Protein AF-A0A9D5B9T5-F1 (afdb_monomer)

Nearest PDB structures (foldseek):
  3dc8-assembly1_A  TM=9.816E-01  e=8.637E-08  Sinorhizobium meliloti
  1k1d-assembly2_F  TM=9.622E-01  e=8.637E-08  Geobacillus stearothermophilus
  4bkn-assembly1_A  TM=9.618E-01  e=3.049E-07  Homo sapiens
  9c86-assembly1_A  TM=9.598E-01  e=2.338E-07  Rattus norvegicus
  5mle-assembly1_C  TM=9.480E-01  e=2.188E-07  Homo sapiens

Structure (mmCIF, N/CA/C/O backbone):
data_AF-A0A9D5B9T5-F1
#
_entry.id   AF-A0A9D5B9T5-F1
#
loop_
_atom_site.group_PDB
_atom_site.id
_atom_site.type_symbol
_atom_site.label_atom_id
_atom_site.label_alt_id
_atom_site.label_comp_id
_atom_site.label_asym_id
_atom_site.label_entity_id
_atom_site.label_seq_id
_atom_site.pdbx_PDB_ins_code
_atom_site.Cartn_x
_atom_site.Cartn_y
_atom_site.Cartn_z
_atom_site.occupancy
_atom_site.B_iso_or_equiv
_atom_site.auth_seq_id
_atom_site.auth_comp_id
_atom_site.auth_asym_id
_atom_site.auth_atom_id
_atom_site.pdbx_PDB_model_num
ATOM 1 N N . MET A 1 1 ? 2.834 -17.601 -19.820 1.00 88.38 1 MET A N 1
ATOM 2 C CA . MET A 1 1 ? 2.140 -17.765 -18.522 1.00 88.38 1 MET A CA 1
ATOM 3 C C . MET A 1 1 ? 1.431 -16.457 -18.193 1.00 88.38 1 MET A C 1
ATOM 5 O O . MET A 1 1 ? 1.883 -15.440 -18.714 1.00 88.38 1 MET A O 1
ATOM 9 N N . PRO A 1 2 ? 0.345 -16.451 -17.398 1.00 94.69 2 PRO A N 1
ATOM 10 C CA . PRO A 1 2 ? -0.164 -15.221 -16.785 1.00 94.69 2 PRO A CA 1
ATOM 11 C C . PRO A 1 2 ? 0.925 -14.546 -15.940 1.00 94.69 2 PRO A C 1
ATOM 13 O O . PRO A 1 2 ? 1.834 -15.230 -15.466 1.00 94.69 2 PRO A O 1
ATOM 16 N N . GLY A 1 3 ? 0.846 -13.227 -15.772 1.00 96.12 3 GLY A N 1
ATOM 17 C CA . GLY A 1 3 ? 1.774 -12.508 -14.903 1.00 96.12 3 GLY A CA 1
ATOM 18 C C . GLY A 1 3 ? 1.570 -12.863 -13.428 1.00 96.12 3 GLY A C 1
ATOM 19 O O . GLY A 1 3 ? 0.465 -13.225 -13.015 1.00 96.12 3 GLY A O 1
ATOM 20 N N . GLY A 1 4 ? 2.648 -12.799 -12.646 1.00 97.38 4 GLY A N 1
ATOM 21 C CA . GLY A 1 4 ? 2.622 -13.121 -11.220 1.00 97.38 4 GLY A CA 1
ATOM 22 C C . GLY A 1 4 ? 1.768 -12.139 -10.413 1.00 97.38 4 GLY A C 1
ATOM 23 O O . GLY A 1 4 ? 1.664 -10.962 -10.766 1.00 97.38 4 GLY A O 1
ATOM 24 N N . ILE A 1 5 ? 1.182 -12.625 -9.319 1.00 97.38 5 ILE A N 1
ATOM 25 C CA . ILE A 1 5 ? 0.501 -11.802 -8.315 1.00 97.38 5 ILE A CA 1
ATOM 26 C C . ILE A 1 5 ? 1.270 -11.964 -7.009 1.00 97.38 5 ILE A C 1
ATOM 28 O O . ILE A 1 5 ? 1.327 -13.071 -6.476 1.00 97.38 5 ILE A O 1
ATOM 32 N N . ASP A 1 6 ? 1.854 -10.877 -6.513 1.00 97.25 6 ASP A N 1
A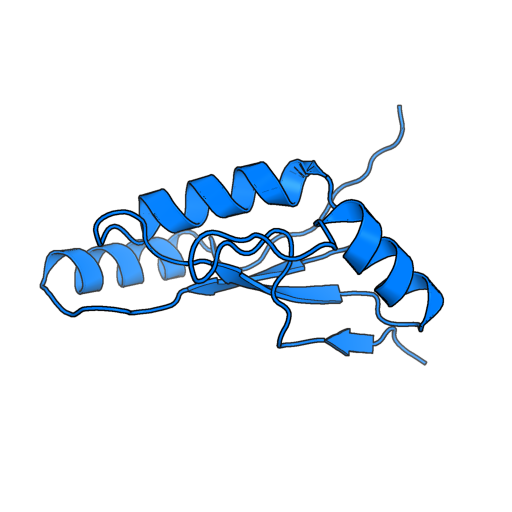TOM 33 C CA . ASP A 1 6 ? 2.515 -10.848 -5.208 1.00 97.25 6 ASP A CA 1
ATOM 34 C C . ASP A 1 6 ? 1.520 -10.369 -4.135 1.00 97.25 6 ASP A C 1
ATOM 36 O O . ASP A 1 6 ? 1.144 -9.197 -4.127 1.00 97.25 6 ASP A O 1
ATOM 40 N N . PRO A 1 7 ? 1.023 -11.246 -3.248 1.00 96.38 7 PRO A N 1
ATOM 41 C CA . PRO A 1 7 ? -0.027 -10.881 -2.307 1.00 96.38 7 PRO A CA 1
ATOM 42 C C . PRO A 1 7 ? 0.487 -10.140 -1.063 1.00 96.38 7 PRO A C 1
ATOM 44 O O . PRO A 1 7 ? -0.329 -9.860 -0.180 1.00 96.38 7 PRO A O 1
ATOM 47 N N . HIS A 1 8 ? 1.799 -9.895 -0.938 1.00 97.50 8 HIS A N 1
ATOM 48 C CA . HIS A 1 8 ? 2.383 -9.334 0.280 1.00 97.50 8 HIS A CA 1
ATOM 49 C C . HIS A 1 8 ? 3.578 -8.430 -0.018 1.00 97.50 8 HIS A C 1
ATOM 51 O O . HIS A 1 8 ? 4.733 -8.852 0.023 1.00 97.50 8 HIS A O 1
ATOM 57 N N . THR A 1 9 ? 3.306 -7.139 -0.178 1.00 96.75 9 THR A N 1
ATOM 58 C CA . THR A 1 9 ? 4.343 -6.106 -0.316 1.00 96.75 9 THR A CA 1
ATOM 59 C C . THR A 1 9 ? 4.222 -5.019 0.750 1.00 96.75 9 THR A C 1
ATOM 61 O O . THR A 1 9 ? 3.198 -4.892 1.422 1.00 96.75 9 THR A O 1
ATOM 64 N N . HIS A 1 10 ? 5.305 -4.255 0.920 1.00 96.62 10 HIS A N 1
ATOM 65 C CA . HIS A 1 10 ? 5.378 -3.077 1.791 1.00 96.62 10 HIS A CA 1
ATOM 66 C C . HIS A 1 10 ? 6.163 -1.970 1.076 1.00 96.62 10 HIS A C 1
ATOM 68 O O . HIS A 1 10 ? 7.374 -1.847 1.259 1.00 96.62 10 HIS A O 1
ATOM 74 N N . LEU A 1 11 ? 5.494 -1.201 0.215 1.00 96.00 11 LEU A N 1
ATOM 75 C CA . LEU A 1 11 ? 6.096 -0.115 -0.571 1.00 96.00 11 LEU A CA 1
ATOM 76 C C . LEU A 1 11 ? 5.858 1.255 0.073 1.00 96.00 11 LEU A C 1
ATOM 78 O O . LEU A 1 11 ? 4.760 1.566 0.529 1.00 96.00 11 LEU A O 1
ATOM 82 N N . GLU A 1 12 ? 6.889 2.106 0.075 1.00 94.56 12 GLU A N 1
ATOM 83 C CA . GLU A 1 12 ? 6.892 3.413 0.755 1.00 94.56 12 GLU A CA 1
ATOM 84 C C . GLU A 1 12 ? 6.349 3.322 2.206 1.00 94.56 12 GLU A C 1
ATOM 86 O O . GLU A 1 12 ? 5.633 4.209 2.687 1.00 94.56 12 GLU A O 1
ATOM 91 N N . PHE A 1 13 ? 6.648 2.210 2.893 1.00 93.25 13 PHE A N 1
ATOM 92 C CA . PHE A 1 13 ? 6.141 1.875 4.223 1.00 93.25 13 PHE A CA 1
ATOM 93 C C . PHE A 1 13 ? 7.028 2.485 5.309 1.00 93.25 13 PHE A C 1
ATOM 95 O O . PHE A 1 13 ? 8.249 2.324 5.303 1.00 93.25 13 PHE A O 1
ATOM 102 N N . GLU A 1 14 ? 6.402 3.194 6.246 1.00 92.00 14 GLU A N 1
ATOM 103 C CA . GLU A 1 14 ? 7.069 3.850 7.369 1.00 92.00 14 GLU A CA 1
ATOM 104 C C . GLU A 1 14 ? 7.072 2.926 8.589 1.00 92.00 14 GLU A C 1
ATOM 106 O O . GLU A 1 14 ? 6.020 2.544 9.100 1.00 92.00 14 GLU A O 1
ATOM 111 N N . PHE A 1 15 ? 8.262 2.583 9.076 1.00 89.06 15 PHE A N 1
ATOM 112 C CA . PHE A 1 15 ? 8.444 1.693 10.216 1.00 89.06 15 PHE A CA 1
ATOM 113 C C . PHE A 1 15 ? 9.661 2.115 11.035 1.00 89.06 15 PHE A C 1
ATOM 115 O O . PHE A 1 15 ? 10.727 2.363 10.481 1.00 89.06 15 PHE A O 1
ATOM 122 N N . MET A 1 16 ? 9.512 2.199 12.362 1.00 88.38 16 MET A N 1
ATOM 123 C CA . MET A 1 16 ? 10.593 2.557 13.297 1.00 88.38 16 MET A CA 1
ATOM 124 C C . MET A 1 16 ? 11.425 3.785 12.859 1.00 88.38 16 MET A C 1
ATOM 126 O O . MET A 1 16 ? 12.652 3.735 12.823 1.00 88.38 16 MET A O 1
ATOM 130 N N . ASN A 1 17 ? 10.759 4.900 12.536 1.00 89.38 17 ASN A N 1
ATOM 131 C CA . ASN A 1 17 ? 11.377 6.170 12.106 1.00 89.38 17 ASN A CA 1
ATOM 132 C C . ASN A 1 17 ? 12.181 6.111 10.793 1.00 89.38 17 ASN A C 1
ATOM 134 O O . ASN A 1 17 ? 12.940 7.032 10.493 1.00 89.38 17 ASN A O 1
ATOM 138 N N . THR A 1 18 ? 12.017 5.060 9.994 1.00 93.94 18 THR A N 1
ATOM 139 C CA . THR A 1 18 ? 12.562 4.977 8.638 1.00 93.94 18 THR A CA 1
ATOM 140 C C . THR A 1 18 ? 11.464 4.605 7.647 1.00 93.94 18 THR A C 1
ATOM 142 O O . THR A 1 18 ? 10.356 4.239 8.034 1.00 93.94 18 THR A O 1
ATOM 145 N N . VAL A 1 19 ? 11.770 4.715 6.357 1.00 94.62 19 VAL A N 1
ATOM 146 C CA . VAL A 1 19 ? 10.887 4.324 5.257 1.00 94.62 19 VAL A CA 1
ATOM 147 C C . VAL A 1 19 ? 11.586 3.294 4.378 1.00 94.62 19 VAL A C 1
ATOM 149 O O . VAL A 1 19 ? 12.811 3.344 4.203 1.00 94.62 19 VAL A O 1
ATOM 152 N N . THR A 1 20 ? 10.825 2.347 3.831 1.00 94.62 20 THR A N 1
ATOM 153 C CA . THR A 1 20 ? 11.336 1.424 2.813 1.00 94.62 20 THR A CA 1
ATOM 154 C C . THR A 1 20 ? 11.914 2.203 1.633 1.00 94.62 20 THR A C 1
ATOM 156 O O . THR A 1 20 ? 11.419 3.267 1.261 1.00 94.62 20 THR A O 1
ATOM 159 N N . LYS A 1 21 ? 13.001 1.688 1.049 1.00 94.62 21 LYS A N 1
ATOM 160 C CA . LYS A 1 21 ? 13.689 2.372 -0.056 1.00 94.62 21 LYS A CA 1
ATOM 161 C C . LYS A 1 21 ? 12.887 2.355 -1.349 1.00 94.62 21 LYS A C 1
ATOM 163 O O . LYS A 1 21 ? 12.967 3.324 -2.097 1.00 94.62 21 LYS A O 1
ATOM 168 N N . ASP A 1 22 ? 12.133 1.285 -1.582 1.00 96.44 22 ASP A N 1
ATOM 169 C CA . ASP A 1 22 ? 11.255 1.195 -2.734 1.00 96.44 22 ASP A CA 1
ATOM 170 C C . ASP A 1 22 ? 9.937 1.913 -2.492 1.00 96.44 22 ASP A C 1
ATOM 172 O O . ASP A 1 22 ? 9.277 1.718 -1.464 1.00 96.44 22 ASP A O 1
ATOM 176 N N . ASP A 1 23 ? 9.562 2.729 -3.472 1.00 96.06 23 ASP A N 1
ATOM 177 C CA . ASP A 1 23 ? 8.247 3.339 -3.552 1.00 96.06 23 ASP A CA 1
ATOM 178 C C . ASP A 1 23 ? 7.331 2.563 -4.510 1.00 96.06 23 ASP A C 1
ATOM 180 O O . ASP A 1 23 ? 7.705 1.539 -5.090 1.00 96.06 23 ASP A O 1
ATOM 184 N N . PHE A 1 24 ? 6.098 3.044 -4.681 1.00 95.94 24 PHE A N 1
ATOM 185 C CA . PHE A 1 24 ? 5.132 2.393 -5.568 1.00 95.94 24 PHE A CA 1
ATOM 186 C C . PHE A 1 24 ? 5.573 2.345 -7.037 1.00 95.94 24 PHE A C 1
ATOM 188 O O . PHE A 1 24 ? 5.051 1.518 -7.775 1.00 95.94 24 PHE A O 1
ATOM 195 N N . PHE A 1 25 ? 6.483 3.207 -7.497 1.00 96.62 25 PHE A N 1
ATOM 196 C CA . PHE A 1 25 ? 7.004 3.123 -8.858 1.00 96.62 25 PHE A CA 1
ATOM 197 C C . PHE A 1 25 ? 8.203 2.179 -8.934 1.00 96.62 25 PHE A C 1
ATOM 199 O O . PHE A 1 25 ? 8.186 1.261 -9.754 1.00 96.62 25 PHE A O 1
ATOM 206 N N . SER A 1 26 ? 9.225 2.379 -8.095 1.00 97.69 26 SER A N 1
ATOM 207 C CA . SER A 1 26 ? 10.460 1.588 -8.161 1.00 97.69 26 SER A CA 1
ATOM 208 C C . SER A 1 26 ? 10.212 0.116 -7.832 1.00 97.69 26 SER A C 1
ATOM 210 O O . SER A 1 26 ? 10.654 -0.754 -8.584 1.00 97.69 26 SER A O 1
ATOM 212 N N . GLY A 1 27 ? 9.417 -0.168 -6.794 1.00 97.38 27 GLY A N 1
ATOM 213 C CA . GLY A 1 27 ? 9.072 -1.534 -6.403 1.00 97.38 27 GLY A CA 1
ATOM 214 C C . GLY A 1 27 ? 8.252 -2.258 -7.471 1.00 97.38 27 GLY A C 1
ATOM 215 O O . GLY A 1 27 ? 8.518 -3.414 -7.790 1.00 97.38 27 GLY A O 1
ATOM 216 N N . GLN A 1 28 ? 7.300 -1.566 -8.103 1.00 97.38 28 GLN A N 1
ATOM 217 C CA . GLN A 1 28 ? 6.501 -2.155 -9.181 1.00 97.38 28 GLN A CA 1
ATOM 218 C C . GLN A 1 28 ? 7.303 -2.329 -10.476 1.00 97.38 28 GLN A C 1
ATOM 220 O O . GLN A 1 28 ? 7.113 -3.316 -11.179 1.00 97.38 28 GLN A O 1
ATOM 225 N N . ALA A 1 29 ? 8.229 -1.420 -10.789 1.00 97.62 29 ALA A N 1
ATOM 226 C CA . ALA A 1 29 ? 9.137 -1.589 -11.921 1.00 97.62 29 ALA A CA 1
ATOM 227 C C . ALA A 1 29 ? 10.032 -2.827 -11.739 1.00 97.62 29 ALA A C 1
ATOM 229 O O . ALA A 1 29 ? 10.206 -3.600 -12.683 1.00 97.62 29 ALA A O 1
ATOM 230 N N . ALA A 1 30 ? 10.539 -3.052 -10.522 1.00 97.94 30 ALA A N 1
ATOM 231 C CA . ALA A 1 30 ? 11.281 -4.262 -10.180 1.00 97.94 30 ALA A CA 1
ATOM 232 C C . ALA A 1 30 ? 10.407 -5.525 -10.292 1.00 97.94 30 ALA A C 1
ATOM 234 O O . ALA A 1 30 ? 10.827 -6.510 -10.899 1.00 97.94 30 ALA A O 1
ATOM 235 N N . ALA A 1 31 ? 9.170 -5.480 -9.784 1.00 97.62 31 ALA A N 1
ATOM 236 C CA . ALA A 1 31 ? 8.215 -6.583 -9.884 1.00 97.62 31 ALA A CA 1
ATOM 237 C C . ALA A 1 31 ? 7.903 -6.950 -11.348 1.00 97.62 31 ALA A C 1
ATOM 239 O O . ALA A 1 31 ? 7.979 -8.123 -11.719 1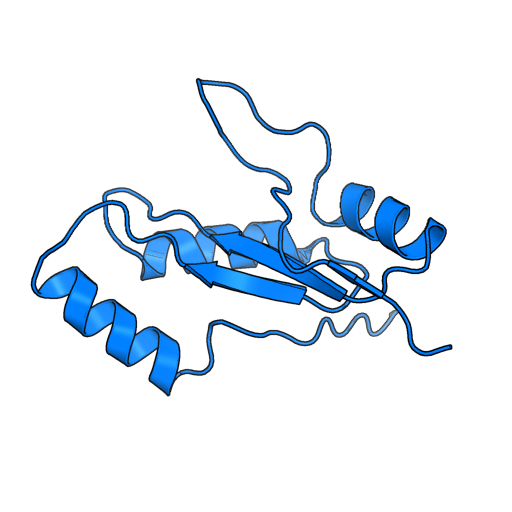.00 97.62 31 ALA A O 1
ATOM 240 N N . LEU A 1 32 ? 7.648 -5.950 -12.200 1.00 97.81 32 LEU A N 1
ATOM 241 C CA . LEU A 1 32 ? 7.407 -6.135 -13.634 1.00 97.81 32 LEU A CA 1
ATOM 242 C C . LEU A 1 32 ? 8.612 -6.754 -14.348 1.00 97.81 32 LEU A C 1
ATOM 244 O O . LEU A 1 32 ? 8.436 -7.663 -15.158 1.00 97.81 32 LEU A O 1
ATOM 248 N N . ALA A 1 33 ? 9.833 -6.311 -14.030 1.00 97.75 33 ALA A N 1
ATOM 249 C CA . ALA A 1 33 ? 11.055 -6.906 -14.573 1.00 97.75 33 ALA A CA 1
ATOM 250 C C . ALA A 1 33 ? 11.218 -8.386 -14.167 1.00 97.75 33 ALA A C 1
ATOM 252 O O . ALA A 1 33 ? 11.774 -9.174 -14.930 1.00 97.75 33 ALA A O 1
ATOM 253 N N . GLY A 1 34 ? 10.694 -8.767 -12.998 1.00 97.38 34 GLY A N 1
ATOM 254 C CA . GLY A 1 34 ? 10.636 -10.147 -12.508 1.00 97.38 34 GLY A CA 1
ATOM 255 C C . GLY A 1 34 ? 9.442 -10.972 -13.010 1.00 97.38 34 GLY A C 1
ATOM 256 O O . GLY A 1 34 ? 9.350 -12.152 -12.682 1.00 97.38 34 GLY A O 1
ATOM 257 N N . GLY A 1 35 ? 8.531 -10.389 -13.798 1.00 97.06 35 GLY A N 1
ATOM 258 C CA . GLY A 1 35 ? 7.342 -11.070 -14.324 1.00 97.06 35 GLY A CA 1
ATOM 259 C C . GLY A 1 35 ? 6.101 -11.025 -13.420 1.00 97.06 35 GLY A C 1
ATOM 260 O O . GLY A 1 35 ? 5.084 -11.639 -13.756 1.00 97.06 35 GLY A O 1
ATOM 261 N N . THR A 1 36 ? 6.145 -10.287 -12.308 1.00 98.00 36 THR A N 1
ATOM 262 C CA . THR A 1 36 ? 4.978 -9.982 -11.466 1.00 98.00 36 THR A CA 1
ATOM 263 C C . THR A 1 36 ? 4.237 -8.778 -12.036 1.00 98.00 36 THR A C 1
ATOM 265 O O . THR A 1 36 ? 4.831 -7.739 -12.303 1.00 98.00 36 THR A O 1
ATOM 268 N N . THR A 1 37 ? 2.927 -8.906 -12.227 1.00 96.69 37 THR A N 1
ATOM 269 C CA . THR A 1 37 ? 2.091 -7.891 -12.892 1.00 96.69 37 THR A CA 1
ATOM 270 C C . THR A 1 37 ? 1.046 -7.258 -11.980 1.00 96.69 37 THR A C 1
ATOM 272 O O . THR A 1 37 ? 0.350 -6.336 -12.403 1.00 96.69 37 THR A O 1
ATOM 275 N N . MET A 1 38 ? 0.905 -7.756 -10.752 1.00 96.25 38 MET A N 1
ATOM 276 C CA . MET A 1 38 ? 0.025 -7.191 -9.735 1.00 96.25 38 MET A CA 1
ATOM 277 C C . MET A 1 38 ? 0.598 -7.454 -8.348 1.00 96.25 38 MET A C 1
ATOM 279 O O . MET A 1 38 ? 1.206 -8.499 -8.118 1.00 96.25 38 MET A O 1
ATOM 283 N N . HIS A 1 39 ? 0.374 -6.526 -7.420 1.00 95.62 39 HIS A N 1
ATOM 284 C CA . HIS A 1 39 ? 0.706 -6.736 -6.013 1.00 95.62 39 HIS A CA 1
ATOM 285 C C . HIS A 1 39 ? -0.434 -6.337 -5.077 1.00 95.62 39 HIS A C 1
ATOM 287 O O . HIS A 1 39 ? -1.352 -5.61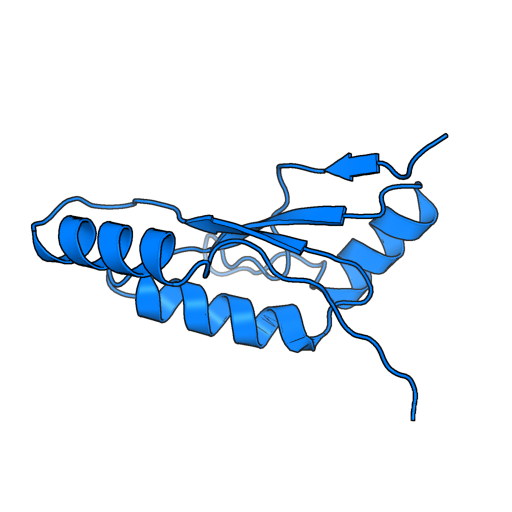7 -5.478 1.00 95.62 39 HIS A O 1
ATOM 293 N N . ILE A 1 40 ? -0.390 -6.819 -3.839 1.00 96.06 40 ILE A N 1
ATOM 294 C CA . ILE A 1 40 ? -1.291 -6.409 -2.764 1.00 96.06 40 ILE A CA 1
ATOM 295 C C . ILE A 1 40 ? -0.436 -5.904 -1.598 1.00 96.06 40 ILE A C 1
ATOM 297 O O . ILE A 1 40 ? 0.294 -6.673 -0.973 1.00 96.06 40 ILE A O 1
ATOM 301 N N . ASP A 1 41 ? -0.544 -4.607 -1.314 1.00 96.38 41 ASP A N 1
ATOM 302 C CA . ASP A 1 41 ? 0.233 -3.933 -0.269 1.00 96.38 41 ASP A CA 1
ATOM 303 C C . ASP A 1 41 ? -0.570 -3.812 1.037 1.00 96.38 41 ASP A C 1
ATOM 305 O O . ASP A 1 41 ? -1.782 -4.025 1.048 1.00 96.38 41 ASP A O 1
ATOM 309 N N . PHE A 1 42 ? 0.063 -3.450 2.151 1.00 95.56 42 PHE A N 1
ATOM 310 C CA . PHE A 1 42 ? -0.618 -3.306 3.442 1.00 95.56 42 PHE A CA 1
ATOM 311 C C . PHE A 1 42 ? -0.818 -1.835 3.794 1.00 95.56 42 PHE A C 1
ATOM 313 O O . PHE A 1 42 ? 0.107 -1.150 4.221 1.00 95.56 42 PHE A O 1
ATOM 320 N N . ALA A 1 43 ? -2.059 -1.361 3.686 1.00 94.88 43 ALA A N 1
ATOM 321 C CA . ALA A 1 43 ? -2.442 -0.051 4.181 1.00 94.88 43 ALA A CA 1
ATOM 322 C C . ALA A 1 43 ? -2.553 -0.067 5.712 1.00 94.88 43 ALA A C 1
ATOM 324 O O . ALA A 1 43 ? -3.250 -0.899 6.300 1.00 94.88 43 ALA A O 1
ATOM 325 N N . ILE A 1 44 ? -1.863 0.877 6.352 1.00 94.81 44 ILE A N 1
ATOM 326 C CA . ILE A 1 44 ? -1.778 0.978 7.811 1.00 94.81 44 ILE A CA 1
ATOM 327 C C . ILE A 1 44 ? -2.654 2.135 8.313 1.00 94.81 44 ILE A C 1
ATOM 329 O O . ILE A 1 44 ? -2.570 3.233 7.755 1.00 94.81 44 ILE A O 1
ATOM 333 N N . PRO A 1 45 ? -3.478 1.926 9.358 1.00 94.25 45 PRO A N 1
ATOM 334 C CA . PRO A 1 45 ? -4.303 2.977 9.949 1.00 94.25 45 PRO A CA 1
ATOM 335 C C . PRO A 1 45 ? -3.472 4.143 10.481 1.00 94.25 45 PRO A C 1
ATOM 337 O O . PRO A 1 45 ? -2.397 3.944 11.044 1.00 94.25 45 PRO A O 1
ATOM 340 N N . ILE A 1 46 ? -4.020 5.353 10.379 1.00 93.75 46 ILE A N 1
ATOM 341 C CA . ILE A 1 46 ? -3.433 6.568 10.961 1.00 93.75 46 ILE A CA 1
ATOM 342 C C . ILE A 1 46 ? -4.309 6.982 12.134 1.00 93.75 46 ILE A C 1
ATOM 344 O O . ILE A 1 46 ? -5.523 7.108 11.974 1.00 93.75 46 ILE A O 1
ATOM 348 N N . ASP A 1 47 ? -3.703 7.123 13.315 1.00 91.00 47 ASP A N 1
ATOM 349 C CA . ASP A 1 47 ? -4.392 7.443 14.574 1.00 91.00 47 ASP A CA 1
ATOM 350 C C . ASP A 1 47 ? -5.613 6.543 14.843 1.00 91.00 47 ASP A C 1
ATOM 352 O O . ASP A 1 47 ? -6.605 6.929 15.462 1.00 91.00 47 ASP A O 1
ATOM 356 N N . GLY A 1 48 ? -5.545 5.301 14.352 1.00 89.69 48 GLY A N 1
ATOM 357 C CA . GLY A 1 48 ? -6.603 4.314 14.496 1.00 89.69 48 GLY A CA 1
ATOM 358 C C . GLY A 1 48 ? -7.778 4.433 13.518 1.00 89.69 48 GLY A C 1
ATOM 359 O O . GLY A 1 48 ? -8.701 3.636 13.648 1.00 89.69 48 GLY A O 1
ATOM 360 N N . SER A 1 49 ? -7.757 5.365 12.556 1.00 93.94 49 SER A N 1
ATOM 361 C CA . SER A 1 49 ? -8.715 5.391 11.441 1.00 93.94 49 SER A CA 1
ATOM 362 C C . SER A 1 49 ? -8.177 4.597 10.252 1.00 93.94 49 SER A C 1
ATOM 364 O O . SER A 1 49 ? -7.133 4.924 9.670 1.00 93.94 49 SER A O 1
ATOM 366 N N . LEU A 1 50 ? -8.928 3.570 9.859 1.00 95.44 50 LEU A N 1
ATOM 367 C CA . LEU A 1 50 ? -8.672 2.773 8.669 1.00 95.44 50 LEU A CA 1
ATOM 368 C C . LEU A 1 50 ? -8.803 3.655 7.422 1.00 95.44 50 LEU A C 1
ATOM 370 O O . LEU A 1 50 ? -7.959 3.610 6.529 1.00 95.44 50 LEU A O 1
ATOM 374 N N . MET A 1 51 ? -9.844 4.494 7.356 1.00 93.19 51 MET A N 1
ATOM 375 C CA . MET A 1 51 ? -10.124 5.336 6.184 1.00 93.19 51 MET A CA 1
ATOM 376 C C . MET A 1 51 ? -9.029 6.376 5.939 1.00 93.19 51 MET A C 1
ATOM 378 O O . MET A 1 51 ? -8.696 6.664 4.786 1.00 93.19 51 MET A O 1
ATOM 382 N N . ALA A 1 52 ? -8.460 6.941 7.008 1.00 94.19 52 ALA A N 1
ATOM 383 C CA . ALA A 1 52 ? -7.319 7.844 6.903 1.00 94.19 52 ALA A CA 1
ATOM 384 C C . ALA A 1 52 ? -6.079 7.114 6.361 1.00 94.19 52 ALA A C 1
ATOM 386 O O . ALA A 1 52 ? -5.454 7.596 5.413 1.00 94.19 52 ALA A O 1
ATOM 387 N N . GLY A 1 53 ? -5.782 5.927 6.903 1.00 94.88 53 GLY A N 1
ATOM 388 C CA . GLY A 1 53 ? -4.697 5.066 6.429 1.00 94.88 53 GLY A CA 1
ATOM 389 C C . GLY A 1 53 ? -4.841 4.692 4.955 1.00 94.88 53 GLY A C 1
ATOM 390 O O . GLY A 1 53 ? -3.926 4.894 4.158 1.00 94.88 53 GLY A O 1
ATOM 391 N N . PHE A 1 54 ? -6.036 4.255 4.560 1.00 94.06 54 PHE A N 1
ATOM 392 C CA . PHE A 1 54 ? -6.362 3.929 3.176 1.00 94.06 54 PHE A CA 1
ATOM 393 C C . PHE A 1 54 ? -6.107 5.107 2.225 1.00 94.06 54 PHE A C 1
ATOM 395 O O . PHE A 1 5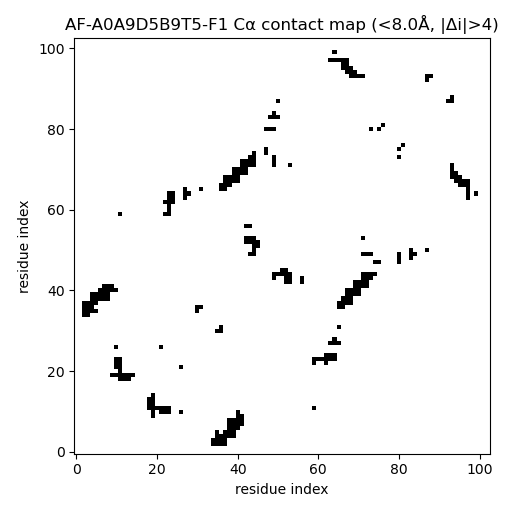4 ? -5.385 4.963 1.241 1.00 94.06 54 PHE A O 1
ATOM 402 N N . LYS A 1 55 ? -6.626 6.301 2.543 1.00 93.44 55 LYS A N 1
ATOM 403 C CA . LYS A 1 55 ? -6.426 7.508 1.718 1.00 93.44 55 LYS A CA 1
ATOM 404 C C . LYS A 1 55 ? -4.954 7.905 1.602 1.00 93.44 55 LYS A C 1
ATOM 406 O O . LYS A 1 55 ? -4.527 8.401 0.556 1.00 93.44 55 LYS A O 1
ATOM 411 N N . ALA A 1 56 ? -4.171 7.710 2.662 1.00 94.88 56 ALA A N 1
ATOM 412 C CA . ALA A 1 56 ? -2.735 7.957 2.623 1.00 94.88 56 ALA A CA 1
ATOM 413 C C . ALA A 1 56 ? -2.034 6.997 1.650 1.00 94.88 56 ALA A C 1
ATOM 415 O O . ALA A 1 56 ? -1.244 7.439 0.813 1.00 94.88 56 ALA A O 1
ATOM 416 N N . TYR A 1 57 ? -2.388 5.712 1.684 1.00 94.50 57 TYR A N 1
ATOM 417 C CA . TYR A 1 57 ? -1.869 4.714 0.750 1.00 94.50 57 TYR A CA 1
ATOM 418 C C . TYR A 1 57 ? -2.339 4.942 -0.691 1.00 94.50 57 TYR A C 1
ATOM 420 O O . TYR A 1 57 ? -1.532 4.844 -1.613 1.00 94.50 57 TYR A O 1
ATOM 428 N N . GLU A 1 58 ? -3.586 5.371 -0.912 1.00 92.81 58 GLU A N 1
ATOM 429 C CA . GLU A 1 58 ? -4.046 5.798 -2.241 1.00 92.81 58 GLU A CA 1
ATOM 430 C C . GLU A 1 58 ? -3.195 6.943 -2.801 1.00 92.81 58 GLU A C 1
ATOM 432 O O . GLU A 1 58 ? -2.914 6.989 -4.000 1.00 92.81 58 GLU A O 1
ATO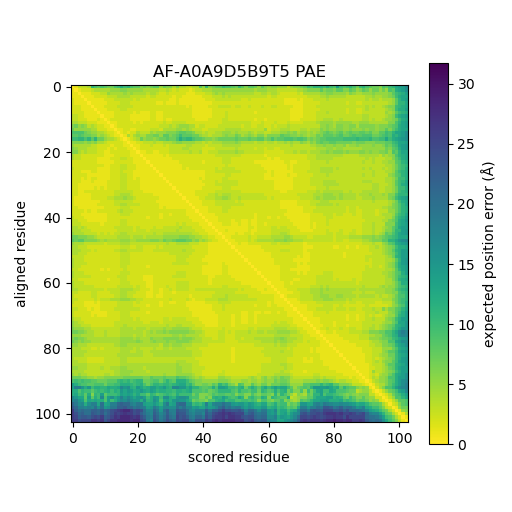M 437 N N . LYS A 1 59 ? -2.772 7.881 -1.945 1.00 94.44 59 LYS A N 1
ATOM 438 C CA . LYS A 1 59 ? -1.897 8.985 -2.349 1.00 94.44 59 LYS A CA 1
ATOM 439 C C . LYS A 1 59 ? -0.502 8.483 -2.731 1.00 94.44 59 LYS A C 1
ATOM 441 O O . LYS A 1 59 ? 0.001 8.920 -3.766 1.00 94.44 59 LYS A O 1
ATOM 446 N N . LYS A 1 60 ? 0.092 7.574 -1.945 1.00 94.38 60 LYS A N 1
ATOM 447 C CA . LYS A 1 60 ? 1.389 6.931 -2.251 1.00 94.38 60 LYS A CA 1
ATOM 448 C C . LYS A 1 60 ? 1.319 6.175 -3.585 1.00 94.38 60 LYS A C 1
ATOM 450 O O . LYS A 1 60 ? 2.135 6.385 -4.484 1.00 94.38 60 LYS A O 1
ATOM 455 N N . ALA A 1 61 ? 0.245 5.414 -3.785 1.00 94.12 61 ALA A N 1
ATOM 456 C CA . ALA A 1 61 ? 0.034 4.591 -4.969 1.00 94.12 61 ALA A CA 1
ATOM 457 C C . ALA A 1 61 ? -0.282 5.363 -6.262 1.00 94.12 61 ALA A C 1
ATOM 459 O O . ALA A 1 61 ? -0.345 4.753 -7.332 1.00 94.12 61 ALA A O 1
ATOM 460 N N . LYS A 1 62 ? -0.396 6.701 -6.237 1.00 93.94 62 LYS A N 1
ATOM 461 C CA . LYS A 1 62 ? -0.486 7.516 -7.467 1.00 93.94 62 LYS A CA 1
ATOM 462 C C . LYS A 1 62 ? 0.724 7.357 -8.394 1.00 93.94 62 LYS A C 1
ATOM 464 O O . LYS A 1 62 ? 0.604 7.630 -9.583 1.00 93.94 62 LYS A O 1
ATOM 469 N N . LYS A 1 63 ? 1.871 6.916 -7.866 1.00 94.50 63 LYS A N 1
ATOM 470 C CA . LYS A 1 63 ? 3.102 6.664 -8.634 1.00 94.50 63 LYS A CA 1
ATOM 471 C C . LYS A 1 63 ? 3.123 5.298 -9.345 1.00 94.50 63 LYS A C 1
ATOM 473 O O . LYS A 1 63 ? 4.036 5.033 -10.124 1.00 94.50 63 LYS A O 1
ATOM 478 N N . SER A 1 64 ? 2.138 4.436 -9.084 1.00 94.81 64 SER A N 1
ATOM 479 C CA . SER A 1 64 ? 2.074 3.058 -9.596 1.00 94.81 64 SER A CA 1
ATOM 480 C C . SER A 1 64 ? 2.234 2.942 -11.123 1.00 94.81 64 SER A C 1
ATOM 482 O O . SER A 1 64 ? 1.860 3.825 -11.904 1.00 94.81 64 SER A O 1
ATOM 484 N N . CYS A 1 65 ? 2.828 1.835 -11.567 1.00 95.06 65 CYS A N 1
ATOM 485 C CA . CYS A 1 65 ? 2.967 1.431 -12.968 1.00 95.06 65 CYS A CA 1
ATOM 486 C C . CYS A 1 65 ? 2.293 0.087 -13.300 1.00 95.06 65 CYS A C 1
ATOM 488 O O . CYS A 1 65 ? 2.206 -0.242 -14.479 1.00 95.06 65 CYS A O 1
ATOM 490 N N . MET A 1 66 ? 1.773 -0.641 -12.308 1.00 93.75 66 MET A N 1
ATOM 491 C CA . MET A 1 66 ? 1.019 -1.889 -12.466 1.00 93.75 66 MET A CA 1
ATOM 492 C C . MET A 1 66 ? -0.238 -1.904 -11.587 1.00 93.75 66 MET A C 1
ATOM 494 O O . MET A 1 66 ? -0.417 -1.019 -10.748 1.00 93.75 66 MET A O 1
ATOM 498 N N . ASP A 1 67 ? -1.128 -2.873 -11.805 1.00 95.06 67 ASP A N 1
ATOM 499 C CA . ASP A 1 67 ? -2.343 -3.040 -10.999 1.00 95.06 67 ASP A CA 1
ATOM 500 C C . ASP A 1 67 ? -2.003 -3.398 -9.544 1.00 95.06 67 ASP A C 1
ATOM 502 O O . ASP A 1 67 ? -0.977 -4.026 -9.269 1.00 95.06 67 ASP A O 1
ATOM 506 N N . TYR A 1 68 ? -2.845 -2.977 -8.593 1.00 95.38 68 TYR A N 1
ATOM 507 C CA . TYR A 1 68 ? -2.577 -3.201 -7.173 1.00 95.38 68 TYR A CA 1
ATOM 508 C C . TYR 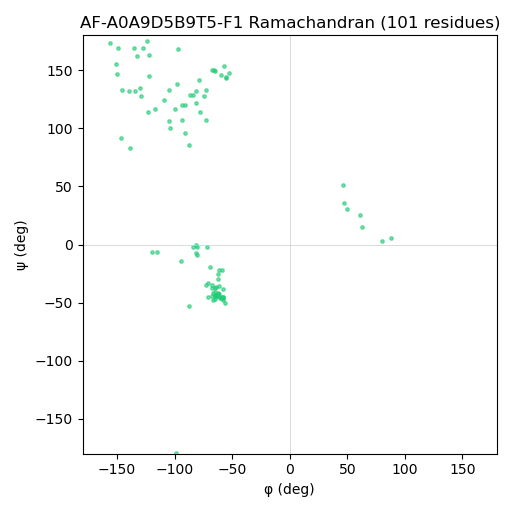A 1 68 ? -3.840 -3.327 -6.311 1.00 95.38 68 TYR A C 1
ATOM 510 O O . TYR A 1 68 ? -4.915 -2.821 -6.632 1.00 95.38 68 TYR A O 1
ATOM 518 N N . GLY A 1 69 ? -3.706 -4.001 -5.177 1.00 95.06 69 GLY A N 1
ATOM 519 C CA . GLY A 1 69 ? -4.703 -4.032 -4.110 1.00 95.06 69 GLY A CA 1
ATOM 520 C C . GLY A 1 69 ? -4.112 -3.590 -2.779 1.00 95.06 69 GLY A C 1
ATOM 521 O O . GLY A 1 69 ? -2.906 -3.367 -2.669 1.00 95.06 69 GLY A O 1
ATOM 522 N N . PHE A 1 70 ? -4.971 -3.499 -1.769 1.00 95.75 70 PHE A N 1
ATOM 523 C CA . PHE A 1 70 ? -4.564 -3.279 -0.392 1.00 95.75 70 PHE A CA 1
ATOM 524 C C . PHE A 1 70 ? -5.223 -4.276 0.553 1.00 95.75 70 PHE A C 1
ATOM 526 O O . PHE A 1 70 ? -6.441 -4.452 0.543 1.00 95.75 70 PHE A O 1
ATOM 533 N N . HIS A 1 71 ? -4.420 -4.838 1.447 1.00 95.25 71 HIS A N 1
ATOM 534 C CA . HIS A 1 71 ? -4.887 -5.313 2.741 1.00 95.25 71 HIS A CA 1
ATOM 535 C C . HIS A 1 71 ? -5.029 -4.111 3.677 1.00 95.25 71 HIS A C 1
ATOM 537 O O . HIS A 1 71 ? -4.190 -3.211 3.660 1.00 95.25 71 HIS A O 1
ATOM 543 N N . MET A 1 72 ? -6.067 -4.088 4.514 1.00 95.50 72 MET A N 1
ATOM 544 C CA . MET A 1 72 ? -6.188 -3.101 5.591 1.00 95.50 72 MET A CA 1
ATOM 545 C C . MET A 1 72 ? -5.747 -3.732 6.908 1.00 95.50 72 MET A C 1
ATOM 547 O O . MET A 1 72 ? -6.374 -4.683 7.377 1.00 95.50 72 MET A O 1
ATOM 551 N N . ALA A 1 73 ? -4.679 -3.214 7.511 1.00 94.69 73 ALA A N 1
ATOM 552 C CA . ALA A 1 73 ? -4.229 -3.691 8.811 1.00 94.69 73 ALA A CA 1
ATOM 553 C C . ALA A 1 73 ? -5.185 -3.227 9.920 1.00 94.69 73 ALA A C 1
ATOM 555 O O . ALA A 1 73 ? -5.524 -2.050 10.012 1.00 94.69 73 ALA A O 1
ATOM 556 N N . ILE A 1 74 ? -5.578 -4.144 10.804 1.00 94.44 74 ILE A N 1
ATOM 557 C CA . ILE A 1 74 ? -6.382 -3.836 11.990 1.00 94.44 74 ILE A CA 1
ATOM 558 C C . ILE A 1 74 ? -5.456 -3.856 13.207 1.00 94.44 74 ILE A C 1
ATOM 560 O O . ILE A 1 74 ? -5.088 -4.917 13.703 1.00 94.44 74 ILE A O 1
ATOM 564 N N . THR A 1 75 ? -5.031 -2.676 13.660 1.00 93.31 75 THR A N 1
ATOM 565 C CA . THR A 1 75 ? -4.055 -2.521 14.759 1.00 93.31 75 THR A CA 1
ATOM 566 C C . THR A 1 75 ? -4.703 -2.320 16.130 1.00 93.31 75 THR A C 1
ATOM 568 O O . THR A 1 75 ? -4.036 -2.444 17.155 1.00 93.31 75 THR A O 1
ATOM 571 N N . LYS A 1 76 ? -6.005 -2.026 16.158 1.00 93.12 76 LYS A N 1
ATOM 572 C CA . LYS A 1 76 ? -6.846 -1.927 17.356 1.00 93.12 76 LYS A CA 1
ATOM 573 C C . LYS A 1 76 ? -8.280 -2.327 17.009 1.00 93.12 76 LYS A C 1
ATOM 575 O O . LYS A 1 76 ? -8.628 -2.402 15.832 1.00 93.12 76 LYS A O 1
ATOM 580 N N . TRP A 1 77 ? -9.118 -2.509 18.025 1.00 94.56 77 TRP A N 1
ATOM 581 C CA . TRP A 1 77 ? -10.531 -2.828 17.844 1.00 94.56 77 TRP A CA 1
ATOM 582 C C . TRP A 1 77 ? -11.428 -1.896 18.657 1.00 94.56 77 TRP A C 1
ATOM 584 O O . TRP A 1 77 ? -11.238 -1.748 19.863 1.00 94.56 77 TRP A O 1
ATOM 594 N N . ASP A 1 78 ? -12.406 -1.291 17.987 1.00 94.19 78 ASP A N 1
ATOM 595 C CA . ASP A 1 78 ? -13.508 -0.530 18.574 1.00 94.19 78 ASP A CA 1
ATOM 596 C C . ASP A 1 78 ? -14.704 -0.503 17.591 1.00 94.19 78 ASP A C 1
ATOM 598 O O . ASP A 1 78 ? -14.609 -0.978 16.455 1.00 94.19 78 ASP A O 1
ATOM 602 N N . GLU A 1 79 ? -15.849 0.037 18.014 1.00 95.50 79 GLU A N 1
ATOM 603 C CA . GLU A 1 79 ? -17.052 0.125 17.166 1.00 95.50 79 GLU A CA 1
ATOM 604 C C . GLU A 1 79 ? -16.842 0.996 15.915 1.00 95.50 79 GLU A C 1
ATOM 606 O O . GLU A 1 79 ? -17.495 0.794 14.888 1.00 95.50 79 GLU A O 1
ATOM 611 N N . THR A 1 80 ? -15.905 1.950 15.968 1.00 94.06 80 THR A N 1
ATOM 612 C CA . THR A 1 80 ? -15.571 2.784 14.809 1.00 94.06 80 THR A CA 1
ATOM 613 C C . THR A 1 80 ? -14.839 1.963 13.756 1.00 94.06 80 THR A C 1
ATOM 615 O O . THR A 1 80 ? -15.215 2.031 12.587 1.00 94.06 80 THR A O 1
ATOM 618 N N . VAL A 1 81 ? -13.863 1.145 14.162 1.00 95.75 81 VAL A N 1
ATOM 619 C CA . VAL A 1 81 ? -13.150 0.202 13.287 1.00 95.75 81 VAL A CA 1
ATOM 620 C C . VAL A 1 81 ? -14.129 -0.766 12.624 1.00 95.75 81 VAL A C 1
ATOM 622 O O . VAL A 1 81 ? -14.071 -0.936 11.408 1.00 95.75 81 VAL A O 1
ATOM 625 N N . ALA A 1 82 ? -15.075 -1.336 13.379 1.00 95.62 82 ALA A N 1
ATOM 626 C CA . ALA A 1 82 ? -16.082 -2.245 12.825 1.00 95.62 82 ALA A CA 1
ATOM 627 C C . ALA A 1 82 ? -16.913 -1.584 11.706 1.00 95.62 82 ALA A C 1
ATOM 629 O O . ALA A 1 82 ? -17.075 -2.154 10.626 1.00 95.62 82 ALA A O 1
ATOM 630 N N . ARG A 1 83 ? -17.372 -0.345 11.928 1.00 95.44 83 ARG A N 1
ATOM 631 C CA . ARG A 1 83 ? -18.110 0.436 10.922 1.00 95.44 83 ARG A CA 1
ATOM 632 C C . ARG A 1 83 ? -17.242 0.816 9.719 1.00 95.44 83 ARG A C 1
ATOM 634 O O . ARG A 1 83 ? -17.707 0.773 8.584 1.00 95.44 83 ARG A O 1
ATOM 641 N N . GLU A 1 84 ? -15.991 1.216 9.938 1.00 94.69 84 GLU A N 1
ATOM 642 C CA . GLU A 1 84 ? -15.075 1.550 8.841 1.00 94.69 84 GLU A CA 1
ATOM 643 C C . GLU A 1 84 ? -14.764 0.326 7.969 1.00 94.69 84 GLU A C 1
ATOM 645 O O . GLU A 1 84 ? -14.710 0.457 6.747 1.00 94.69 84 GLU A O 1
ATOM 650 N N . MET A 1 85 ? -14.639 -0.867 8.560 1.00 95.00 85 MET A N 1
ATOM 651 C CA . MET A 1 85 ? -14.488 -2.116 7.807 1.00 95.00 85 MET A CA 1
ATOM 652 C C . MET A 1 85 ? -15.692 -2.384 6.897 1.00 95.00 85 MET A C 1
ATOM 654 O O . MET A 1 85 ? -15.504 -2.688 5.718 1.00 95.00 85 MET A O 1
ATOM 658 N N . GLU A 1 86 ? -16.919 -2.228 7.406 1.00 94.31 86 GLU A N 1
ATOM 659 C CA . GLU A 1 86 ? -18.142 -2.384 6.605 1.00 94.31 86 GLU A CA 1
ATOM 660 C C . GLU A 1 86 ? -18.157 -1.425 5.404 1.00 94.31 86 GLU A C 1
ATOM 662 O O . GLU A 1 86 ? -18.431 -1.831 4.268 1.00 94.31 86 GLU A O 1
ATOM 667 N N . LEU A 1 87 ? -17.792 -0.160 5.633 1.00 92.19 87 LEU A N 1
ATOM 668 C CA . LEU A 1 87 ? -17.708 0.849 4.578 1.00 92.19 87 LEU A CA 1
ATOM 669 C C . LEU A 1 87 ? -16.653 0.496 3.525 1.00 92.19 87 LEU A C 1
ATOM 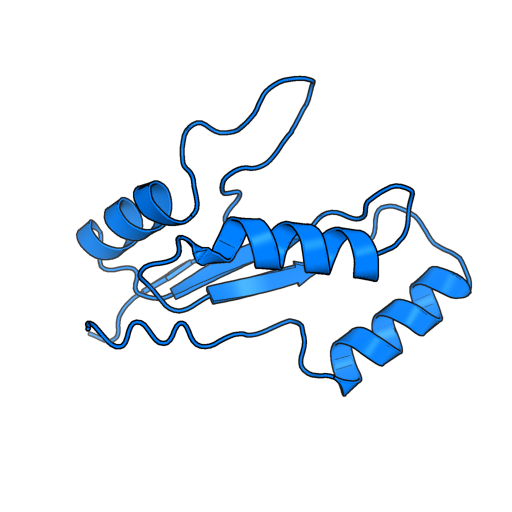671 O O . LEU A 1 87 ? -16.924 0.614 2.331 1.00 92.19 87 LEU A O 1
ATOM 675 N N . MET A 1 88 ? -15.469 0.042 3.939 1.00 91.44 88 MET A N 1
ATOM 676 C CA . MET A 1 88 ? -14.387 -0.319 3.017 1.00 91.44 88 MET A CA 1
ATOM 677 C C . MET A 1 88 ? -14.754 -1.475 2.094 1.00 91.44 88 MET A C 1
ATOM 679 O O . MET A 1 88 ? -14.456 -1.423 0.896 1.00 91.44 88 MET A O 1
ATOM 683 N N . VAL A 1 89 ? -15.409 -2.500 2.645 1.00 91.44 89 VAL A N 1
ATOM 684 C CA . VAL A 1 89 ? -15.872 -3.660 1.877 1.00 91.44 89 VAL A CA 1
ATOM 685 C C . VAL A 1 89 ? -16.973 -3.241 0.904 1.00 91.44 89 VAL A C 1
ATOM 687 O O . VAL A 1 89 ? -16.886 -3.541 -0.285 1.00 91.44 89 VAL A O 1
ATOM 690 N N . THR A 1 90 ? -17.963 -2.478 1.373 1.00 89.12 90 THR A N 1
ATOM 691 C CA . THR A 1 90 ? -19.108 -2.054 0.549 1.00 89.12 90 T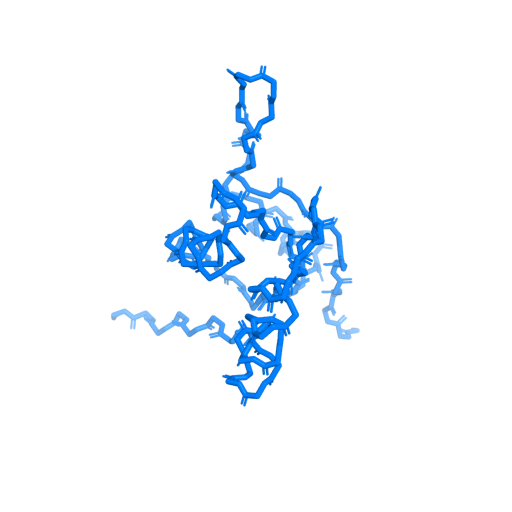HR A CA 1
ATOM 692 C C . THR A 1 90 ? -18.700 -1.089 -0.567 1.00 89.12 90 THR A C 1
ATOM 694 O O . THR A 1 90 ? -19.234 -1.147 -1.672 1.00 89.12 90 THR A O 1
ATOM 697 N N . ALA A 1 91 ? -17.717 -0.223 -0.316 1.00 83.06 91 ALA A N 1
ATOM 698 C CA . ALA A 1 91 ? -17.205 0.727 -1.300 1.00 83.06 91 ALA A CA 1
ATOM 699 C C . ALA A 1 91 ? -16.202 0.111 -2.296 1.00 83.06 91 ALA A C 1
ATOM 701 O O . ALA A 1 91 ? -15.696 0.830 -3.158 1.00 83.06 91 ALA A O 1
ATOM 702 N N . GLY A 1 92 ? -15.856 -1.178 -2.169 1.00 78.44 92 GLY A N 1
ATOM 703 C CA . GLY A 1 92 ? -14.854 -1.833 -3.019 1.00 78.44 92 GLY A CA 1
ATOM 704 C C . GLY A 1 92 ? -13.457 -1.210 -2.912 1.00 78.44 92 GLY A C 1
ATOM 705 O O . GLY A 1 92 ? -12.668 -1.284 -3.852 1.00 78.44 92 GLY A O 1
ATOM 706 N N . SER A 1 93 ? -13.147 -0.561 -1.784 1.00 74.00 93 SER A N 1
ATOM 707 C CA . SER A 1 93 ? -11.950 0.281 -1.642 1.00 74.00 93 SER A CA 1
ATOM 708 C C . SER A 1 93 ? -10.639 -0.519 -1.651 1.00 74.00 93 SER A C 1
ATOM 710 O O . SER A 1 93 ? -9.588 0.028 -1.951 1.00 74.00 93 SER A O 1
ATOM 712 N N . LEU A 1 94 ? -10.678 -1.827 -1.392 1.00 75.19 94 LEU A N 1
ATOM 713 C CA . LEU A 1 94 ? -9.482 -2.661 -1.203 1.00 75.19 94 LEU A CA 1
ATOM 714 C C . LEU A 1 94 ? -8.791 -3.106 -2.507 1.00 75.19 94 LEU A C 1
ATOM 716 O O . LEU A 1 94 ? -7.696 -3.658 -2.464 1.00 75.19 94 LEU A O 1
ATOM 720 N N . THR A 1 95 ? -9.388 -2.873 -3.677 1.00 69.44 95 THR A N 1
ATOM 721 C CA . THR A 1 95 ? -8.827 -3.324 -4.966 1.00 69.44 95 THR A CA 1
ATOM 722 C C . THR A 1 95 ? -8.874 -2.221 -6.007 1.00 69.44 95 THR A C 1
ATOM 724 O O . THR A 1 95 ? -9.929 -1.613 -6.202 1.00 69.44 95 THR A O 1
ATOM 727 N N . ARG A 1 96 ? -7.768 -1.975 -6.725 1.00 67.19 96 ARG A N 1
ATOM 728 C CA . ARG A 1 96 ? -7.720 -0.900 -7.719 1.00 67.19 96 ARG A CA 1
ATOM 729 C C . ARG A 1 96 ? -6.979 -1.284 -8.995 1.00 67.19 96 ARG A C 1
ATOM 731 O O . ARG A 1 96 ? -5.849 -1.756 -8.991 1.00 67.19 96 ARG A O 1
ATOM 738 N N . LYS A 1 97 ? -7.607 -0.981 -10.130 1.00 63.50 97 LYS A N 1
ATOM 739 C CA . LYS A 1 97 ? -6.938 -1.031 -11.430 1.00 63.50 97 LYS A CA 1
ATOM 740 C C . LYS A 1 97 ? -6.133 0.250 -11.640 1.00 63.50 97 LYS A C 1
ATOM 742 O O . LYS A 1 97 ? -6.698 1.348 -11.640 1.00 63.50 97 LYS A O 1
ATOM 747 N N . SER A 1 98 ? -4.836 0.107 -11.853 1.00 61.09 98 SER A N 1
ATOM 748 C CA . SER A 1 98 ? -3.954 1.175 -12.298 1.00 61.09 98 SER A CA 1
ATOM 749 C C . SER A 1 98 ? -4.260 1.463 -13.769 1.00 61.09 98 SER A C 1
ATOM 751 O O . SER A 1 98 ? -3.971 0.679 -14.670 1.00 61.09 98 SER A O 1
ATOM 753 N N . ARG A 1 99 ? -4.907 2.599 -14.049 1.00 46.59 99 ARG A N 1
ATOM 754 C CA . ARG A 1 99 ? -4.978 3.127 -15.415 1.00 46.59 99 ARG A CA 1
ATOM 755 C C . ARG A 1 99 ? -3.807 4.072 -15.621 1.00 46.59 99 ARG A C 1
ATOM 757 O O . ARG A 1 99 ? -3.915 5.255 -15.318 1.00 46.59 99 ARG A O 1
ATOM 764 N N . ARG A 1 100 ? -2.719 3.569 -16.199 1.00 45.41 100 ARG A N 1
ATOM 765 C CA . ARG A 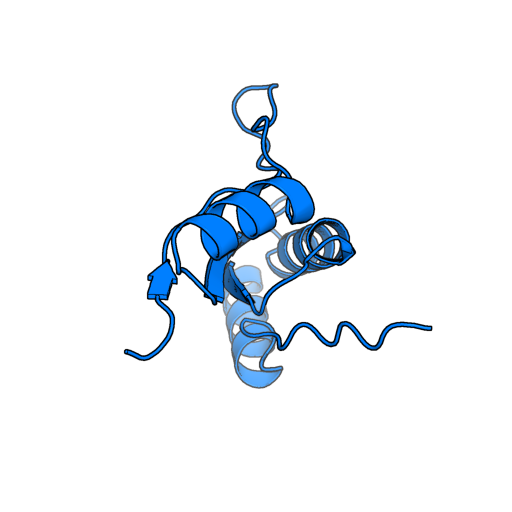1 100 ? -1.760 4.429 -16.891 1.00 45.41 100 ARG A CA 1
ATOM 766 C C . ARG A 1 100 ? -2.240 4.579 -18.339 1.00 45.41 100 ARG A C 1
ATOM 768 O O . ARG A 1 100 ? -1.879 3.794 -19.206 1.00 45.41 100 ARG A O 1
ATOM 775 N N . ALA A 1 101 ? -3.131 5.542 -18.578 1.00 38.34 101 ALA A N 1
ATOM 776 C CA . ALA A 1 101 ? -3.236 6.129 -19.909 1.00 38.34 101 ALA A CA 1
ATOM 777 C C . ALA A 1 101 ? -2.058 7.100 -20.023 1.00 38.34 101 ALA A C 1
ATOM 779 O O . ALA A 1 101 ? -1.975 8.051 -19.244 1.00 38.34 101 ALA A O 1
ATOM 780 N N . SER A 1 102 ? -1.108 6.806 -20.908 1.00 33.56 102 SER A N 1
ATOM 781 C CA . SER A 1 102 ? -0.110 7.794 -21.322 1.00 33.56 102 SER A CA 1
ATOM 782 C C . SER A 1 102 ? -0.825 9.053 -21.846 1.00 33.56 102 SER A C 1
ATOM 784 O O . SER A 1 102 ? -1.891 8.897 -22.451 1.00 33.56 102 SER A O 1
ATOM 786 N N . PRO A 1 103 ? -0.295 10.270 -21.621 1.00 40.00 103 PRO A N 1
ATOM 787 C CA . PRO A 1 103 ? -0.653 11.416 -22.452 1.00 40.00 103 PRO A CA 1
ATOM 788 C C . PRO A 1 103 ? -0.234 11.193 -23.911 1.00 40.00 103 PRO A C 1
ATOM 790 O O . PRO A 1 103 ? 0.732 10.424 -24.142 1.00 40.00 103 PRO A O 1
#

Organism: Pisum sativum (NCBI:txid3888)

Mean predicted aligned error: 4.47 Å

Foldseek 3Di:
DQFAEAAEDAAQHDDPNDGDPHFQQRVQVVSVVVRHQEYEYEQEDDVQQQVVSLVVVVVSNVNHDHWYFYDYDRPDDDPNNVVNVVVCVVVVSGGDGDDPPDD

pLDDT: mean 90.34, std 13.16, range [33.56, 98.0]

InterPro domains:
  IPR006680 Amidohydrolase-related [PF01979] (1-75)
  IPR032466 Metal-dependent hydrolase [SSF51556] (3-92)
  IPR050378 Metallo-dependent Hydrolases Superfamily [PTHR11647] (1-90)

Sequence (103 aa):
MPGGIDPHTHLEFEFMNTVTKDDFFSGQAAALAGGTTMHIDFAIPIDGSLMAGFKAYEKKAKKSCMDYGFHMAITKWDETVAREMELMVTAGSLTRKSRRASP

Secondary structure (DSSP, 8-state):
-PPEEEEEE-SS-EETTEE-S--TTHHHHHHHHTTEEEEEEEE--BTTBHHHHHHHHHHHGGG-SSEEEEEEP--S--HHHHHHHHHHHHTTTTEE-------

Radius of gyration: 14.25 Å; Cα contacts (8 Å, |Δi|>4): 153; chains: 1; bounding box: 33×29×41 Å

Solvent-accessible surface area (backbone atoms only — not comparable to full-atom values): 5940 Å² total; per-residue (Å²): 130,82,64,37,72,44,79,78,46,70,58,59,36,77,55,95,97,43,62,45,89,39,32,39,37,59,45,40,53,52,35,44,75,72,48,28,52,31,40,21,29,66,28,53,46,47,98,76,34,55,68,55,12,44,54,52,43,56,60,57,47,70,52,44,82,47,35,40,34,42,46,77,55,78,93,70,88,51,76,64,49,56,52,50,51,53,50,38,63,75,67,51,66,45,57,48,82,60,80,82,74,77,133